Protein AF-A0A2W5XWV8-F1 (afdb_monomer_lite)

Structure (mmCIF, N/CA/C/O backbone):
data_AF-A0A2W5XWV8-F1
#
_entry.id   AF-A0A2W5XWV8-F1
#
loop_
_atom_site.group_PDB
_atom_site.id
_atom_site.type_symbol
_atom_site.label_atom_id
_atom_site.label_alt_id
_atom_site.label_comp_id
_atom_site.label_asym_id
_atom_site.label_entity_id
_atom_site.label_seq_id
_atom_site.pdbx_PDB_ins_code
_atom_site.Cartn_x
_atom_site.Cartn_y
_atom_site.Cartn_z
_atom_site.occupancy
_atom_site.B_iso_or_equiv
_atom_site.auth_seq_id
_atom_site.auth_comp_id
_atom_site.auth_asym_id
_atom_site.auth_atom_id
_atom_site.pdbx_PDB_model_num
ATOM 1 N N . MET A 1 1 ? 22.007 22.836 -38.371 1.00 37.09 1 MET A N 1
ATOM 2 C CA . MET A 1 1 ? 21.799 21.543 -39.063 1.00 37.09 1 MET A CA 1
ATOM 3 C C . MET A 1 1 ? 20.905 20.670 -38.199 1.00 37.09 1 MET A C 1
ATOM 5 O O . MET A 1 1 ? 21.260 20.432 -37.053 1.00 37.09 1 MET A O 1
ATOM 9 N N . LYS A 1 2 ? 19.739 20.251 -38.702 1.00 40.97 2 LYS A N 1
ATOM 10 C CA . LYS A 1 2 ? 18.863 19.289 -38.017 1.00 40.97 2 LYS A CA 1
ATOM 11 C C . LYS A 1 2 ? 19.165 17.903 -38.592 1.00 40.97 2 LYS A C 1
ATOM 13 O O . LYS A 1 2 ? 18.952 17.691 -39.779 1.00 40.97 2 LYS A O 1
ATOM 18 N N . PHE A 1 3 ? 19.708 16.999 -37.779 1.00 47.91 3 PHE A N 1
ATOM 19 C CA . PHE A 1 3 ? 19.867 15.592 -38.148 1.00 47.91 3 PHE A CA 1
ATOM 20 C C . PHE A 1 3 ? 18.547 14.868 -37.862 1.00 47.91 3 PHE A C 1
ATOM 22 O O . PHE A 1 3 ? 18.096 14.851 -36.721 1.00 47.91 3 PHE A O 1
ATOM 29 N N . ALA A 1 4 ? 17.926 14.292 -38.889 1.00 50.91 4 ALA A N 1
ATOM 30 C CA . ALA A 1 4 ? 16.795 13.379 -38.748 1.00 50.91 4 ALA A CA 1
ATOM 31 C C . ALA A 1 4 ? 17.207 12.007 -39.295 1.00 50.91 4 ALA A C 1
ATOM 33 O O . ALA A 1 4 ? 17.812 11.918 -40.366 1.00 50.91 4 ALA A O 1
ATOM 34 N N . LEU A 1 5 ? 16.907 10.938 -38.554 1.00 52.38 5 LEU A N 1
ATOM 35 C CA . LEU A 1 5 ? 17.066 9.572 -39.054 1.00 52.38 5 LEU A CA 1
ATOM 36 C C . LEU A 1 5 ? 15.994 9.326 -40.124 1.00 52.38 5 LEU A C 1
ATOM 38 O O . LEU A 1 5 ? 14.818 9.614 -39.904 1.00 52.38 5 LEU A O 1
ATOM 42 N N . ARG A 1 6 ? 16.398 8.808 -41.290 1.00 44.06 6 ARG A N 1
ATOM 43 C CA . ARG A 1 6 ? 15.507 8.569 -42.436 1.00 44.06 6 ARG A CA 1
ATOM 44 C C . ARG A 1 6 ? 14.336 7.666 -42.011 1.00 44.06 6 ARG A C 1
ATOM 46 O O . ARG A 1 6 ? 14.559 6.510 -41.671 1.00 44.06 6 ARG A O 1
ATOM 53 N N . GLY A 1 7 ? 13.111 8.203 -42.029 1.00 53.50 7 GLY A N 1
ATOM 54 C CA . GLY A 1 7 ? 11.878 7.489 -41.654 1.00 53.50 7 GLY A CA 1
ATOM 55 C C . GLY A 1 7 ? 11.297 7.825 -40.273 1.00 53.50 7 GLY A C 1
ATOM 56 O O . GLY A 1 7 ? 10.261 7.274 -39.917 1.00 53.50 7 GLY A O 1
ATOM 57 N N . TYR A 1 8 ? 11.915 8.727 -39.505 1.00 50.62 8 TYR A N 1
ATOM 58 C CA . TYR A 1 8 ? 11.344 9.272 -38.270 1.00 50.62 8 TYR A CA 1
ATOM 59 C C . TYR A 1 8 ? 11.169 10.780 -38.407 1.00 50.62 8 TYR A C 1
ATOM 61 O O . TYR A 1 8 ? 12.160 11.478 -38.615 1.00 50.62 8 TYR A O 1
ATOM 69 N N . ASP A 1 9 ? 9.932 11.269 -38.250 1.00 55.22 9 ASP A N 1
ATOM 70 C CA . ASP A 1 9 ? 9.621 12.689 -38.452 1.00 55.22 9 ASP A CA 1
ATOM 71 C C . ASP A 1 9 ? 10.490 13.569 -37.543 1.00 55.22 9 ASP A C 1
ATOM 73 O O . ASP A 1 9 ? 11.128 14.486 -38.039 1.00 55.22 9 ASP A O 1
ATOM 77 N N . HIS A 1 10 ? 10.690 13.183 -36.272 1.00 54.84 10 HIS A N 1
ATOM 78 C CA . HIS A 1 10 ? 11.768 13.690 -35.409 1.00 54.84 10 HIS A CA 1
ATOM 79 C C . HIS A 1 10 ? 12.132 12.666 -34.313 1.00 54.84 10 HIS A C 1
ATOM 81 O O . HIS A 1 10 ? 11.377 12.520 -33.348 1.00 54.84 10 HIS A O 1
ATOM 87 N N . PRO A 1 11 ? 13.276 11.959 -34.365 1.00 55.84 11 PRO A N 1
ATOM 88 C CA . PRO A 1 11 ? 13.770 11.305 -33.165 1.00 55.84 11 PRO A CA 1
ATOM 89 C C . PRO A 1 11 ? 14.352 12.392 -32.252 1.00 55.84 11 PRO A C 1
ATOM 91 O O . PRO A 1 11 ? 15.313 13.062 -32.617 1.00 55.84 11 PRO A O 1
ATOM 94 N N . ASP A 1 12 ? 13.756 12.590 -31.074 1.00 68.88 12 ASP A N 1
ATOM 95 C CA . ASP A 1 12 ? 14.333 13.432 -30.022 1.00 68.88 12 ASP A CA 1
ATOM 96 C C . ASP A 1 12 ? 15.805 13.033 -29.826 1.00 68.88 12 ASP A C 1
ATOM 98 O O . ASP A 1 12 ? 16.103 11.881 -29.491 1.00 68.88 12 ASP A O 1
ATOM 102 N N . SER A 1 13 ? 16.732 13.965 -30.062 1.00 71.12 13 SER A N 1
ATOM 103 C CA . SER A 1 13 ? 18.172 13.730 -29.922 1.00 71.12 13 SER A CA 1
ATOM 104 C C . SER A 1 13 ? 18.517 13.167 -28.542 1.00 71.12 13 SER A C 1
ATOM 106 O O . SER A 1 13 ? 19.423 12.341 -28.425 1.00 71.12 13 SER A O 1
ATOM 108 N N . ASN A 1 14 ? 17.754 13.527 -27.503 1.00 75.19 14 ASN A N 1
ATOM 109 C CA . ASN A 1 14 ? 17.908 12.949 -26.172 1.00 75.19 14 ASN A CA 1
ATOM 110 C C . ASN A 1 14 ? 17.526 11.472 -26.139 1.00 75.19 14 ASN A C 1
ATOM 112 O O . ASN A 1 14 ? 18.178 10.685 -25.457 1.00 75.19 14 ASN A O 1
ATOM 116 N N . ARG A 1 15 ? 16.490 11.071 -26.875 1.00 74.56 15 ARG A N 1
ATOM 117 C CA . ARG A 1 15 ? 16.051 9.676 -26.968 1.00 74.56 15 ARG A CA 1
A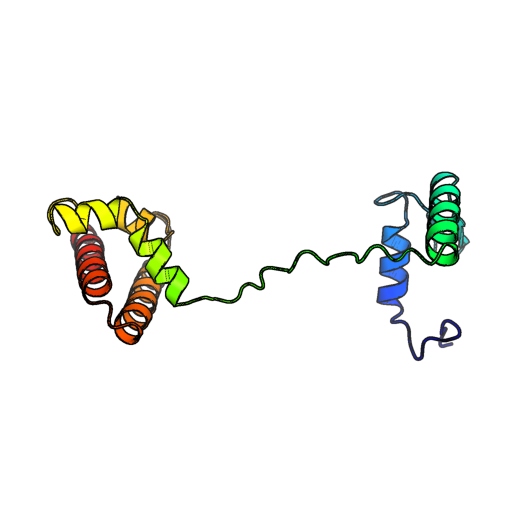TOM 118 C C . ARG A 1 15 ? 17.075 8.821 -27.708 1.00 74.56 15 ARG A C 1
ATOM 120 O O . ARG A 1 15 ? 17.382 7.729 -27.236 1.00 74.56 15 ARG A O 1
ATOM 127 N N . VAL A 1 16 ? 17.648 9.331 -28.800 1.00 77.19 16 VAL A N 1
ATOM 128 C CA . VAL A 1 16 ? 18.745 8.657 -29.522 1.00 77.19 16 VAL A CA 1
ATOM 129 C C . VAL A 1 16 ? 19.976 8.538 -28.629 1.00 77.19 16 VAL A C 1
ATOM 131 O O . VAL A 1 16 ? 20.522 7.448 -28.476 1.00 77.19 16 VAL A O 1
ATOM 134 N N . ASN A 1 17 ? 20.368 9.628 -27.967 1.00 81.25 17 ASN A N 1
ATOM 135 C CA . ASN A 1 17 ? 21.512 9.630 -27.061 1.00 81.25 17 ASN A CA 1
ATOM 136 C C . ASN A 1 17 ? 21.321 8.644 -25.896 1.00 81.25 17 ASN A C 1
ATOM 138 O O . ASN A 1 17 ? 22.200 7.836 -25.609 1.00 81.25 17 ASN A O 1
ATOM 142 N N . ARG A 1 18 ? 20.139 8.632 -25.264 1.00 83.25 18 ARG A N 1
ATOM 143 C CA . ARG A 1 18 ? 19.804 7.672 -24.200 1.00 83.25 18 ARG A CA 1
ATOM 144 C C . ARG A 1 18 ? 19.874 6.231 -24.693 1.00 83.25 18 ARG A C 1
ATOM 146 O O . ARG A 1 18 ? 20.406 5.390 -23.978 1.00 83.25 18 ARG A O 1
ATOM 153 N N . ALA A 1 19 ? 19.370 5.945 -25.893 1.00 82.50 19 ALA A N 1
ATOM 154 C CA . ALA A 1 19 ? 19.450 4.607 -26.469 1.00 82.50 19 ALA A CA 1
ATOM 155 C C . ALA A 1 19 ? 20.910 4.175 -26.683 1.00 82.50 19 ALA A C 1
ATOM 157 O O . ALA A 1 19 ? 21.286 3.087 -26.260 1.00 82.50 19 ALA A O 1
ATOM 158 N N . LEU A 1 20 ? 21.752 5.045 -27.247 1.00 83.56 20 LEU A N 1
ATOM 159 C CA . LEU A 1 20 ? 23.175 4.764 -27.461 1.00 83.56 20 LEU A CA 1
ATOM 160 C C . LEU A 1 20 ? 23.933 4.557 -26.143 1.00 83.56 20 LEU A C 1
ATOM 162 O O . LEU A 1 20 ? 24.738 3.635 -26.039 1.00 83.56 20 LEU A O 1
ATOM 166 N N . LEU A 1 21 ? 23.620 5.338 -25.104 1.00 85.50 21 LEU A N 1
ATOM 167 C CA . LEU A 1 21 ? 24.187 5.131 -23.770 1.00 85.50 21 LEU A CA 1
ATOM 168 C C . LEU A 1 21 ? 23.827 3.755 -23.198 1.00 85.50 21 LEU A C 1
ATOM 170 O O . LEU A 1 21 ? 24.695 3.100 -22.631 1.00 85.50 21 LEU A O 1
ATOM 174 N N . GLN A 1 22 ? 22.587 3.290 -23.380 1.00 87.81 22 GLN A N 1
ATOM 175 C CA . GLN A 1 22 ? 22.144 1.964 -22.921 1.00 87.81 22 GLN A CA 1
ATOM 176 C C . GLN A 1 22 ? 22.842 0.807 -23.651 1.00 87.81 22 GLN A C 1
ATOM 178 O O . GLN A 1 22 ? 22.960 -0.288 -23.100 1.00 87.81 22 GLN A O 1
ATOM 183 N N . LEU A 1 23 ? 23.324 1.038 -24.875 1.00 88.06 23 LEU A N 1
ATOM 184 C CA . LEU A 1 23 ? 24.137 0.069 -25.615 1.00 88.06 23 LEU A CA 1
ATOM 185 C C . LEU A 1 23 ? 25.600 0.052 -25.151 1.00 88.06 23 LEU A C 1
ATOM 187 O O . LEU A 1 23 ? 26.299 -0.927 -25.403 1.00 88.06 23 LEU A O 1
ATOM 191 N N . GLY A 1 24 ? 26.050 1.106 -24.467 1.00 87.56 24 GLY A N 1
ATOM 192 C CA . GLY A 1 24 ? 27.433 1.291 -24.045 1.00 87.56 24 GLY A CA 1
ATOM 193 C C . GLY A 1 24 ? 27.929 0.283 -22.993 1.00 87.56 24 GLY A C 1
ATOM 194 O O . GLY A 1 24 ? 27.129 -0.433 -22.378 1.00 87.56 24 GLY A O 1
ATOM 195 N N . PRO A 1 25 ? 29.248 0.272 -22.708 1.00 85.56 25 PRO A N 1
ATOM 196 C CA . PRO A 1 25 ? 29.892 -0.690 -21.804 1.00 85.56 25 PRO A CA 1
ATOM 197 C C . PRO A 1 25 ? 29.341 -0.705 -20.380 1.00 85.56 25 PRO A C 1
ATOM 199 O O . PRO A 1 25 ? 29.319 -1.749 -19.741 1.00 85.56 25 PRO A O 1
ATOM 202 N N . LYS A 1 26 ? 28.863 0.447 -19.892 1.00 86.12 26 LYS A N 1
ATOM 203 C CA . LYS A 1 26 ? 28.282 0.581 -18.548 1.00 86.12 26 LYS A CA 1
ATOM 204 C C . LYS A 1 26 ? 27.019 -0.268 -18.352 1.00 86.12 26 LYS A C 1
ATOM 206 O O . LYS A 1 26 ? 26.701 -0.619 -17.221 1.00 86.12 26 LYS A O 1
ATOM 211 N N . TYR A 1 27 ? 26.282 -0.535 -19.427 1.00 88.38 27 TYR A N 1
ATOM 212 C CA . TYR A 1 27 ? 25.005 -1.236 -19.374 1.00 88.38 27 TYR A CA 1
ATOM 213 C C . TYR A 1 27 ? 25.116 -2.565 -20.115 1.00 88.38 27 TYR A C 1
ATOM 215 O O . TYR A 1 27 ? 25.515 -3.566 -19.533 1.00 88.38 27 TYR A O 1
ATOM 223 N N . ARG A 1 28 ? 24.768 -2.590 -21.403 1.00 88.50 28 ARG A N 1
ATOM 224 C CA . ARG A 1 28 ? 24.668 -3.834 -22.175 1.00 88.50 28 ARG A CA 1
ATOM 225 C C . ARG A 1 28 ? 25.974 -4.243 -22.848 1.00 88.50 28 ARG A C 1
ATOM 227 O O . ARG A 1 28 ? 26.112 -5.401 -23.223 1.00 88.50 28 ARG A O 1
ATOM 234 N N . ASN A 1 29 ? 26.913 -3.309 -23.005 1.00 92.19 29 ASN A N 1
ATOM 235 C CA . ASN A 1 29 ? 28.191 -3.528 -23.685 1.00 92.19 29 ASN A CA 1
ATOM 236 C C . ASN A 1 29 ? 28.041 -4.097 -25.112 1.00 92.19 29 ASN A C 1
ATOM 238 O O . ASN A 1 29 ? 28.824 -4.936 -25.555 1.00 92.19 29 ASN A O 1
ATOM 242 N N . TRP A 1 30 ? 27.006 -3.658 -25.831 1.00 94.00 30 TRP A N 1
ATOM 243 C CA . TRP A 1 30 ? 26.728 -4.057 -27.216 1.00 94.00 30 TRP A CA 1
ATOM 244 C C . TRP A 1 30 ? 27.386 -3.118 -28.228 1.00 94.00 30 TRP A C 1
ATOM 246 O O . TRP A 1 30 ? 27.642 -3.514 -29.360 1.00 94.00 30 TRP A O 1
ATOM 256 N N . ALA A 1 31 ? 27.678 -1.882 -27.829 1.00 92.19 31 ALA A N 1
ATOM 257 C CA . ALA A 1 31 ? 28.364 -0.907 -28.659 1.00 92.19 31 ALA A CA 1
ATOM 258 C C . ALA A 1 31 ? 29.400 -0.120 -27.852 1.00 92.19 31 ALA A C 1
ATOM 260 O O . ALA A 1 31 ? 29.264 0.071 -26.643 1.00 92.19 31 ALA A O 1
ATOM 261 N N . VAL A 1 32 ? 30.422 0.372 -28.542 1.00 91.25 32 VAL A N 1
ATOM 262 C CA . VAL A 1 32 ? 31.458 1.269 -28.021 1.00 91.25 32 VAL A CA 1
ATOM 263 C C . VAL A 1 32 ? 31.579 2.481 -28.932 1.00 91.25 32 VAL A C 1
ATOM 265 O O . VAL A 1 32 ? 31.309 2.391 -30.127 1.00 91.25 32 VAL A O 1
ATOM 268 N N . GLY A 1 33 ? 31.979 3.621 -28.378 1.00 87.75 33 GLY A N 1
ATOM 269 C CA . GLY A 1 33 ? 32.189 4.839 -29.154 1.00 87.75 33 GLY A CA 1
ATOM 270 C C . GLY A 1 33 ? 31.627 6.084 -28.487 1.00 87.75 33 GLY A C 1
ATOM 271 O O . GLY A 1 33 ? 31.301 6.089 -27.299 1.00 87.75 33 GLY A O 1
ATOM 272 N N . SER A 1 34 ? 31.546 7.155 -29.268 1.00 82.38 34 SER A N 1
ATOM 273 C CA . SER A 1 34 ? 31.101 8.470 -28.815 1.00 82.38 34 SER A CA 1
ATOM 274 C C . SER A 1 34 ? 30.421 9.229 -29.950 1.00 82.38 34 SER A C 1
ATOM 276 O O . SER A 1 34 ? 30.555 8.881 -31.123 1.00 82.38 34 SER A O 1
ATOM 278 N N . THR A 1 35 ? 29.734 10.324 -29.630 1.00 76.31 35 THR A N 1
ATOM 279 C CA . THR A 1 35 ? 29.125 11.190 -30.649 1.00 76.31 35 THR A CA 1
ATOM 280 C C . THR A 1 35 ? 30.150 11.848 -31.576 1.00 76.31 35 THR A C 1
ATOM 282 O O . THR A 1 35 ? 29.792 12.211 -32.690 1.00 76.31 35 THR A O 1
ATOM 285 N N . GLY A 1 36 ? 31.406 12.001 -31.138 1.00 77.00 36 GLY A N 1
ATOM 286 C CA . GLY A 1 36 ? 32.482 12.581 -31.948 1.00 77.00 36 GLY A CA 1
ATOM 287 C C . GLY A 1 36 ? 33.171 11.581 -32.879 1.00 77.00 36 GLY A C 1
ATOM 288 O O . GLY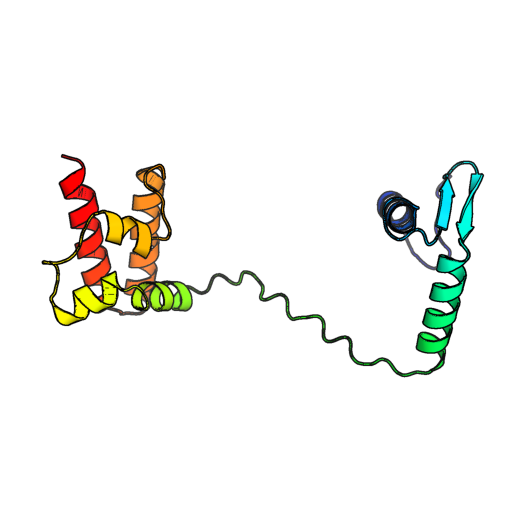 A 1 36 ? 33.660 11.972 -33.931 1.00 77.00 36 GLY A O 1
ATOM 289 N N . THR A 1 37 ? 33.196 10.297 -32.514 1.00 82.31 37 THR A N 1
ATOM 290 C CA . THR A 1 37 ? 33.938 9.248 -33.242 1.00 82.31 37 THR A CA 1
ATOM 291 C C . THR A 1 37 ? 33.035 8.237 -33.945 1.00 82.31 37 THR A C 1
ATOM 293 O O . THR A 1 37 ? 33.528 7.372 -34.662 1.00 82.31 37 THR A O 1
ATOM 296 N N . GLY A 1 38 ? 31.722 8.314 -33.723 1.00 82.12 38 GLY A N 1
ATOM 297 C CA . GLY A 1 38 ? 30.782 7.268 -34.110 1.00 82.12 38 GLY A CA 1
ATOM 298 C C . GLY A 1 38 ? 30.761 6.110 -33.109 1.00 82.12 38 GLY A C 1
ATOM 299 O O . GLY A 1 38 ? 31.552 6.058 -32.161 1.00 82.12 38 GLY A O 1
ATOM 300 N N . PHE A 1 39 ? 29.813 5.197 -33.321 1.00 86.56 39 PHE A N 1
ATOM 301 C CA . PHE A 1 39 ? 29.614 3.998 -32.511 1.00 86.56 39 PHE A CA 1
ATOM 302 C C . PHE A 1 39 ? 29.845 2.753 -33.365 1.00 86.56 39 PHE A C 1
ATOM 304 O O . PHE A 1 39 ? 29.361 2.682 -34.494 1.00 86.56 39 PHE A O 1
ATOM 311 N N . SER A 1 40 ? 30.523 1.767 -32.789 1.00 92.50 40 SER A N 1
ATOM 312 C CA . SER A 1 40 ? 30.771 0.454 -33.386 1.00 92.50 40 SER A CA 1
ATOM 313 C C . SER A 1 40 ? 30.233 -0.635 -32.469 1.00 92.50 40 SER A C 1
ATOM 315 O O . SER A 1 40 ? 30.228 -0.476 -31.246 1.00 92.50 40 SER A O 1
ATOM 317 N N . LEU A 1 41 ? 29.773 -1.744 -33.044 1.00 93.38 41 LEU A N 1
ATOM 318 C CA . LEU A 1 41 ? 29.334 -2.891 -32.254 1.00 93.38 41 LEU A CA 1
ATOM 319 C C . LEU A 1 41 ? 30.534 -3.612 -31.639 1.00 93.38 41 LEU A C 1
ATOM 321 O O . LEU A 1 41 ? 31.621 -3.657 -32.210 1.00 93.38 41 LEU A O 1
ATOM 325 N N . THR A 1 42 ? 30.325 -4.169 -30.453 1.00 94.06 42 THR A N 1
ATOM 326 C CA . THR A 1 42 ? 31.250 -5.140 -29.860 1.00 94.06 42 THR A CA 1
ATOM 327 C C . THR A 1 42 ? 30.960 -6.535 -30.428 1.00 94.06 42 THR A C 1
ATOM 329 O O . THR A 1 42 ? 29.868 -6.751 -30.961 1.00 94.06 42 THR A O 1
ATOM 332 N N . PRO A 1 43 ? 31.849 -7.530 -30.241 1.00 94.75 43 PRO A N 1
ATOM 333 C CA . PRO A 1 43 ? 31.551 -8.915 -30.622 1.00 94.75 43 PRO A CA 1
ATOM 334 C C . PRO A 1 43 ? 30.246 -9.448 -30.005 1.00 94.75 43 PRO A C 1
ATOM 336 O O . PRO A 1 43 ? 29.498 -10.187 -30.643 1.00 94.75 43 PRO A O 1
ATOM 339 N N . LEU A 1 44 ? 29.928 -9.020 -28.775 1.00 91.56 44 LEU A N 1
ATOM 340 C CA . LEU A 1 44 ? 28.654 -9.329 -28.125 1.00 91.56 44 LEU A CA 1
ATOM 341 C C . LEU A 1 44 ? 27.476 -8.655 -28.843 1.00 91.56 44 LEU A C 1
ATOM 343 O O . LEU A 1 44 ? 26.461 -9.298 -29.098 1.00 91.56 44 LEU A O 1
ATOM 347 N N . GLY A 1 45 ? 27.606 -7.373 -29.189 1.00 93.06 45 GLY A N 1
ATOM 348 C CA . GLY A 1 45 ? 26.580 -6.647 -29.937 1.00 93.06 45 GLY A CA 1
ATOM 349 C C . GLY A 1 45 ? 26.305 -7.242 -31.315 1.00 93.06 45 GLY A C 1
ATOM 350 O O . GLY A 1 45 ? 25.149 -7.322 -31.723 1.00 93.06 45 GLY A O 1
ATOM 351 N N . GLU A 1 46 ? 27.338 -7.717 -32.011 1.00 94.75 46 GLU A N 1
ATOM 352 C CA . GLU A 1 46 ? 27.196 -8.414 -33.293 1.00 94.75 46 GLU A CA 1
ATOM 353 C C . GLU A 1 46 ? 26.432 -9.737 -33.157 1.00 94.75 46 GLU A C 1
ATOM 355 O O . GLU A 1 46 ? 25.563 -10.036 -33.981 1.00 94.75 46 GLU A O 1
ATOM 360 N N . ALA A 1 47 ? 26.711 -10.517 -32.108 1.00 92.62 47 ALA A N 1
ATOM 361 C CA . ALA A 1 47 ? 25.990 -11.758 -31.830 1.00 92.62 47 ALA A CA 1
ATOM 362 C C . ALA A 1 47 ? 24.497 -11.498 -31.558 1.00 92.62 47 ALA A C 1
ATOM 364 O O . ALA A 1 47 ? 23.638 -12.141 -32.164 1.00 92.62 47 ALA A O 1
ATOM 365 N N . ILE A 1 48 ? 24.190 -10.499 -30.724 1.00 90.94 48 ILE A N 1
ATOM 366 C CA . ILE A 1 48 ? 22.811 -10.087 -30.422 1.00 90.94 48 ILE A CA 1
ATOM 367 C C . ILE A 1 48 ? 22.101 -9.551 -31.669 1.00 90.94 48 ILE A C 1
ATOM 369 O O . ILE A 1 48 ? 20.933 -9.865 -31.894 1.00 90.94 48 ILE A O 1
ATOM 373 N N . LEU A 1 49 ? 22.788 -8.769 -32.508 1.00 91.00 49 LEU A N 1
ATOM 374 C CA . LEU A 1 49 ? 22.224 -8.277 -33.765 1.00 91.00 49 LEU A CA 1
ATOM 375 C C . LEU A 1 49 ? 21.847 -9.436 -34.697 1.00 91.00 49 LEU A C 1
ATOM 377 O O . LEU A 1 49 ? 20.774 -9.413 -35.301 1.00 91.00 49 LEU A O 1
ATOM 381 N N . ARG A 1 50 ? 22.700 -10.462 -34.792 1.00 90.50 50 ARG A N 1
ATOM 382 C CA . ARG A 1 50 ? 22.440 -11.657 -35.605 1.00 90.50 50 ARG A CA 1
ATOM 383 C C . ARG A 1 50 ? 21.229 -12.438 -35.093 1.00 90.50 50 ARG A C 1
ATOM 385 O O . ARG A 1 50 ? 20.361 -12.789 -35.888 1.00 90.50 50 ARG A O 1
ATOM 392 N N . GLU A 1 51 ? 21.143 -12.658 -33.785 1.00 86.75 51 GLU A N 1
ATOM 393 C CA . GLU A 1 51 ? 20.005 -13.321 -33.135 1.00 86.75 51 GLU A CA 1
ATOM 394 C C . GLU A 1 51 ? 18.698 -12.538 -33.342 1.00 86.75 51 GLU A C 1
ATOM 396 O O . GLU A 1 51 ? 17.672 -13.100 -33.730 1.00 86.75 51 GLU A O 1
ATOM 401 N N . ALA A 1 52 ? 18.733 -11.216 -33.146 1.00 85.44 52 ALA A N 1
ATOM 402 C CA . ALA A 1 52 ? 17.588 -10.346 -33.387 1.00 85.44 52 ALA A CA 1
ATOM 403 C C . ALA A 1 52 ? 17.149 -10.382 -34.859 1.00 85.44 52 ALA A C 1
ATOM 405 O O . ALA A 1 52 ? 15.955 -10.478 -35.140 1.00 85.44 52 ALA A O 1
ATOM 406 N N . GLY A 1 53 ? 18.102 -10.367 -35.797 1.00 85.56 53 GLY A N 1
ATOM 407 C CA . GLY A 1 53 ? 17.831 -10.500 -37.228 1.00 85.56 53 GLY A CA 1
ATOM 408 C C . GLY A 1 53 ? 17.138 -11.817 -37.575 1.00 85.56 53 GLY A C 1
ATOM 409 O O . GLY A 1 53 ? 16.158 -11.814 -38.316 1.00 85.56 53 GLY A O 1
ATOM 410 N N . GLN A 1 54 ? 17.578 -12.930 -36.982 1.00 85.06 54 GLN A N 1
ATOM 411 C CA . GLN A 1 54 ? 16.940 -14.238 -37.162 1.00 85.06 54 GLN A CA 1
ATOM 412 C C . GLN A 1 54 ? 15.513 -14.272 -36.601 1.00 85.06 54 GLN A C 1
ATOM 414 O O . GLN A 1 54 ? 14.614 -14.786 -37.262 1.00 85.06 54 GLN A O 1
ATOM 419 N N . ARG A 1 55 ? 15.272 -13.676 -35.425 1.00 77.94 55 ARG A N 1
ATOM 420 C CA . ARG A 1 55 ? 13.925 -13.577 -34.831 1.00 77.94 55 ARG A CA 1
ATOM 421 C C . ARG A 1 55 ? 12.966 -12.743 -35.675 1.00 77.94 55 ARG A C 1
ATOM 423 O O . ARG A 1 55 ? 11.804 -13.106 -35.823 1.00 77.94 55 ARG A O 1
ATOM 430 N N . VAL A 1 56 ? 13.448 -11.635 -36.236 1.00 79.50 56 VAL A N 1
ATOM 431 C CA . VAL A 1 56 ? 12.641 -10.774 -37.112 1.00 79.50 56 VAL A CA 1
ATOM 432 C C . VAL A 1 56 ? 12.344 -11.473 -38.441 1.00 79.50 56 VAL A C 1
ATOM 434 O O . VAL A 1 56 ? 11.209 -11.419 -38.908 1.00 79.50 56 VAL A O 1
ATOM 437 N N . ALA A 1 57 ? 13.329 -12.158 -39.028 1.00 79.88 57 ALA A N 1
ATOM 438 C CA . ALA A 1 57 ? 13.163 -12.886 -40.286 1.00 79.88 57 ALA A CA 1
ATOM 439 C C . ALA A 1 57 ? 12.293 -14.148 -40.144 1.00 79.88 57 ALA A C 1
ATOM 441 O O . ALA A 1 57 ? 11.578 -14.508 -41.074 1.00 79.88 57 ALA A O 1
ATOM 442 N N . GLY A 1 58 ? 12.330 -14.806 -38.982 1.00 70.81 58 GLY A N 1
ATOM 443 C CA . GLY A 1 58 ? 11.619 -16.057 -38.720 1.00 70.81 58 GLY A CA 1
ATOM 444 C C . GLY A 1 58 ? 10.110 -15.926 -38.508 1.00 70.81 58 GLY A C 1
ATOM 445 O O . GLY A 1 58 ? 9.459 -16.939 -38.280 1.00 70.81 58 GLY A O 1
ATOM 446 N N . GLY A 1 59 ? 9.535 -14.716 -38.531 1.00 60.28 59 GLY A N 1
ATOM 447 C CA . GLY A 1 59 ? 8.086 -14.480 -38.408 1.00 60.28 59 GLY A CA 1
ATOM 448 C C . GLY A 1 59 ? 7.456 -14.861 -37.058 1.00 60.28 59 GLY A C 1
ATOM 449 O O . GLY A 1 59 ? 6.341 -14.433 -36.762 1.00 60.28 59 GLY A O 1
ATOM 450 N N . ALA A 1 60 ? 8.167 -15.605 -36.210 1.00 58.41 60 ALA A N 1
ATOM 451 C CA . ALA A 1 60 ? 7.756 -15.992 -34.873 1.00 58.41 60 ALA A CA 1
ATOM 452 C C . ALA A 1 60 ? 7.873 -14.793 -33.926 1.00 58.41 60 ALA A C 1
ATOM 454 O O . ALA A 1 60 ? 8.811 -14.651 -33.141 1.00 58.41 60 ALA A O 1
ATOM 455 N N . ARG A 1 61 ? 6.882 -13.904 -33.997 1.00 58.41 61 ARG A N 1
ATOM 456 C CA . ARG A 1 61 ? 6.512 -13.103 -32.838 1.00 58.41 61 ARG A CA 1
ATOM 457 C C . ARG A 1 61 ? 5.872 -14.065 -31.852 1.00 58.41 61 ARG A C 1
ATOM 459 O O . ARG A 1 61 ? 4.662 -14.266 -31.897 1.00 58.41 61 ARG A O 1
ATOM 466 N N . GLU A 1 62 ? 6.667 -14.650 -30.962 1.00 59.84 62 GLU A N 1
ATOM 467 C CA . GLU A 1 62 ? 6.076 -15.037 -29.688 1.00 59.84 62 GLU A CA 1
ATOM 468 C C . GLU A 1 62 ? 5.414 -13.772 -29.138 1.00 59.84 62 GLU A C 1
ATOM 470 O O . GLU A 1 62 ? 6.067 -12.716 -29.118 1.00 59.84 62 GLU A O 1
ATOM 475 N N . PRO A 1 63 ? 4.113 -13.802 -28.809 1.00 55.34 63 PRO A N 1
ATOM 476 C CA . PRO A 1 63 ? 3.486 -12.657 -28.193 1.00 55.34 63 PRO A CA 1
ATOM 477 C C . PRO A 1 63 ? 4.260 -12.408 -26.906 1.00 55.34 63 PRO A C 1
ATOM 479 O O . PRO A 1 63 ? 4.147 -13.157 -25.940 1.00 55.34 63 PRO A O 1
ATOM 482 N N . PHE A 1 64 ? 5.093 -11.366 -26.911 1.00 55.69 64 PHE A N 1
ATOM 483 C CA . PHE A 1 64 ? 5.612 -10.802 -25.686 1.00 55.69 64 PHE A CA 1
ATOM 484 C C . PHE A 1 64 ? 4.376 -10.295 -24.959 1.00 55.69 64 PHE A C 1
ATOM 486 O O . PHE A 1 64 ? 3.895 -9.191 -25.227 1.00 55.69 64 PHE A O 1
ATOM 493 N N . ALA A 1 65 ? 3.809 -11.152 -24.111 1.00 58.88 65 ALA A N 1
ATOM 494 C CA . ALA A 1 65 ? 2.858 -10.750 -23.108 1.00 58.88 65 ALA A CA 1
ATOM 495 C C . ALA A 1 65 ? 3.628 -9.742 -22.272 1.00 58.88 65 ALA A C 1
ATOM 497 O O . ALA A 1 65 ? 4.462 -10.099 -21.440 1.00 58.88 65 ALA A O 1
ATOM 498 N N . LYS A 1 66 ? 3.434 -8.458 -22.590 1.00 51.72 66 LYS A N 1
ATOM 499 C CA . LYS A 1 66 ? 3.844 -7.380 -21.710 1.00 51.72 66 LYS A CA 1
ATOM 500 C C . LYS A 1 66 ? 3.266 -7.808 -20.365 1.00 51.72 66 LYS A C 1
ATOM 502 O O . LYS A 1 66 ? 2.046 -7.987 -20.334 1.00 51.72 66 LYS A O 1
ATOM 507 N N . PRO A 1 67 ? 4.084 -8.071 -19.324 1.00 49.78 67 PRO A N 1
ATOM 508 C CA . PRO A 1 67 ? 3.514 -8.308 -18.012 1.00 49.78 67 PRO A CA 1
ATOM 509 C C . PRO A 1 67 ? 2.585 -7.129 -17.818 1.00 49.78 67 PRO A C 1
ATOM 511 O O . PRO A 1 67 ? 3.023 -5.984 -18.015 1.00 49.78 67 PRO A O 1
ATOM 514 N N . GLU A 1 68 ? 1.293 -7.410 -17.637 1.00 47.38 68 GLU A N 1
ATOM 515 C CA . GLU A 1 68 ? 0.347 -6.356 -17.345 1.00 47.38 68 GLU A CA 1
ATOM 516 C C . GLU A 1 68 ? 1.007 -5.624 -16.196 1.00 47.38 68 GLU A C 1
ATOM 518 O O . GLU A 1 68 ? 1.287 -6.202 -15.143 1.00 47.38 68 GLU A O 1
ATOM 523 N N . SER A 1 69 ? 1.408 -4.376 -16.447 1.00 46.56 69 SER A N 1
ATOM 524 C CA . SER A 1 69 ? 1.649 -3.498 -15.332 1.00 46.56 69 SER A CA 1
ATOM 525 C C . SER A 1 69 ? 0.320 -3.581 -14.620 1.00 46.56 69 SER A C 1
ATOM 527 O O . SER A 1 69 ? -0.673 -3.119 -15.191 1.00 46.56 69 SER A O 1
ATOM 529 N N . ALA A 1 70 ? 0.284 -4.249 -13.467 1.00 49.00 70 ALA A N 1
ATOM 530 C CA . ALA A 1 70 ? -0.734 -3.998 -12.480 1.00 49.00 70 ALA A CA 1
ATOM 531 C C . ALA A 1 70 ? -0.600 -2.497 -12.281 1.00 49.00 70 ALA A C 1
ATOM 533 O O . ALA A 1 70 ? 0.307 -2.019 -11.595 1.00 49.00 70 ALA A O 1
ATOM 534 N N . GLY A 1 71 ? -1.356 -1.741 -13.082 1.00 43.06 71 GLY A N 1
ATOM 535 C CA . GLY A 1 71 ? -1.421 -0.311 -12.955 1.00 43.06 71 GLY A CA 1
ATOM 536 C C . GLY A 1 71 ? -1.710 -0.126 -11.488 1.00 43.06 71 GLY A C 1
ATOM 537 O O . GLY A 1 71 ? -2.504 -0.889 -10.929 1.00 43.06 71 GLY A O 1
ATOM 538 N N . TYR A 1 72 ? -1.014 0.807 -10.854 1.00 47.22 72 TYR A N 1
ATOM 539 C CA . TYR A 1 72 ? -1.437 1.294 -9.559 1.00 47.22 72 TYR A CA 1
ATOM 540 C C . TYR A 1 72 ? -2.830 1.905 -9.768 1.00 47.22 72 TYR A C 1
ATOM 542 O O . TYR A 1 72 ? -2.996 3.092 -10.027 1.00 47.22 72 TYR A O 1
ATOM 550 N N . THR A 1 73 ? -3.823 1.029 -9.823 1.00 57.09 73 THR A N 1
ATOM 551 C CA . THR A 1 73 ? -5.232 1.310 -9.948 1.00 57.09 73 THR A CA 1
ATOM 552 C C . THR A 1 73 ? -5.640 1.198 -8.513 1.00 57.09 73 THR A C 1
ATOM 554 O O . THR A 1 73 ? -5.788 0.102 -7.982 1.00 57.09 73 THR A O 1
ATOM 557 N N . TRP A 1 74 ? -5.614 2.344 -7.848 1.00 67.19 74 TRP A N 1
ATOM 558 C CA . TRP A 1 74 ? -6.118 2.455 -6.500 1.00 67.19 74 TRP A CA 1
ATOM 559 C C . TRP A 1 74 ? -7.522 1.842 -6.486 1.00 67.19 74 TRP A C 1
ATOM 561 O O . TRP A 1 74 ? -8.413 2.338 -7.176 1.00 67.19 74 TRP A O 1
ATOM 571 N N . ASP A 1 75 ? -7.663 0.713 -5.792 1.00 80.62 75 ASP A N 1
ATOM 572 C CA . ASP A 1 75 ? -8.907 -0.036 -5.661 1.00 80.62 75 ASP A CA 1
ATOM 573 C C . ASP A 1 75 ? -9.467 0.216 -4.256 1.00 80.62 75 ASP A C 1
ATOM 575 O O . ASP A 1 75 ? -8.954 -0.339 -3.277 1.00 80.62 75 ASP A O 1
ATOM 579 N N . PRO A 1 76 ? -10.511 1.054 -4.126 1.00 80.62 76 PRO A N 1
ATOM 580 C CA . PRO A 1 76 ? -11.139 1.318 -2.840 1.00 80.62 76 PRO A CA 1
ATOM 581 C C . PRO A 1 76 ? -11.672 0.042 -2.174 1.00 80.62 76 PRO A C 1
ATOM 583 O O . PRO A 1 76 ? -11.607 -0.086 -0.955 1.00 80.62 76 PRO A O 1
ATOM 586 N N . ALA A 1 77 ? -12.172 -0.928 -2.945 1.00 82.69 77 ALA A N 1
ATOM 587 C CA . ALA A 1 77 ? -12.668 -2.179 -2.374 1.00 82.69 77 ALA A CA 1
ATOM 588 C C . ALA A 1 77 ? -11.512 -3.035 -1.828 1.00 82.69 77 ALA A C 1
ATOM 590 O O . ALA A 1 77 ? -11.626 -3.612 -0.742 1.00 82.69 77 ALA A O 1
ATOM 591 N N . GLY A 1 78 ? -10.383 -3.051 -2.540 1.00 85.69 78 GLY A N 1
ATOM 592 C CA . GLY A 1 78 ? -9.135 -3.677 -2.109 1.00 85.69 78 GLY A CA 1
ATOM 593 C C . GLY A 1 78 ? -8.631 -3.142 -0.768 1.00 85.69 78 GLY A C 1
ATOM 594 O O . GLY A 1 78 ? -8.276 -3.931 0.101 1.00 85.69 78 GLY A O 1
ATOM 595 N N . GLU A 1 79 ? -8.712 -1.829 -0.539 1.00 88.44 79 GLU A N 1
ATOM 596 C CA . GLU A 1 79 ? -8.297 -1.195 0.725 1.00 88.44 79 GLU A CA 1
ATOM 597 C C . GLU A 1 79 ? -9.086 -1.718 1.942 1.00 88.44 79 GLU A C 1
ATOM 599 O O . GLU A 1 79 ? -8.513 -1.985 2.999 1.00 88.44 79 GLU A O 1
ATOM 604 N N . ILE A 1 80 ? -10.404 -1.914 1.803 1.00 92.31 80 ILE A N 1
ATOM 605 C CA . ILE A 1 80 ? -11.227 -2.504 2.874 1.00 92.31 80 ILE A CA 1
ATOM 606 C C . ILE A 1 80 ? -10.962 -4.003 3.003 1.00 92.31 80 ILE A C 1
ATOM 608 O O . ILE A 1 80 ? -10.897 -4.517 4.119 1.00 92.31 80 ILE A O 1
ATOM 612 N N . SER A 1 81 ? -10.772 -4.712 1.887 1.00 90.81 81 SER A N 1
ATOM 613 C CA . SER A 1 81 ? -10.411 -6.131 1.917 1.00 90.81 81 SER A CA 1
ATOM 614 C C . SER A 1 81 ? -9.102 -6.360 2.673 1.00 90.81 81 SER A C 1
ATOM 616 O O . SER A 1 81 ? -9.027 -7.253 3.514 1.00 90.81 81 SER A O 1
ATOM 618 N N . ASP A 1 82 ? -8.093 -5.530 2.432 1.00 89.88 82 ASP A N 1
ATOM 619 C CA . ASP A 1 82 ? -6.800 -5.624 3.102 1.00 89.88 82 ASP A CA 1
ATOM 620 C C . ASP A 1 82 ? -6.900 -5.254 4.582 1.00 89.88 82 ASP A C 1
ATOM 622 O O . ASP A 1 82 ? -6.327 -5.951 5.418 1.00 89.88 82 ASP A O 1
ATOM 626 N N . LEU A 1 83 ? -7.717 -4.252 4.933 1.00 91.88 83 LEU A N 1
ATOM 627 C CA . LEU A 1 83 ? -8.035 -3.938 6.327 1.00 91.88 83 LEU A CA 1
ATOM 628 C C . LEU A 1 83 ? -8.636 -5.154 7.055 1.00 91.88 83 LEU A C 1
ATOM 630 O O . LEU A 1 83 ? -8.251 -5.453 8.188 1.00 91.88 83 LEU A O 1
ATOM 634 N N . LYS A 1 84 ? -9.544 -5.882 6.395 1.00 91.94 84 LYS A N 1
ATOM 635 C CA . LYS A 1 84 ? -10.215 -7.068 6.950 1.00 91.94 84 LYS A CA 1
ATOM 636 C C .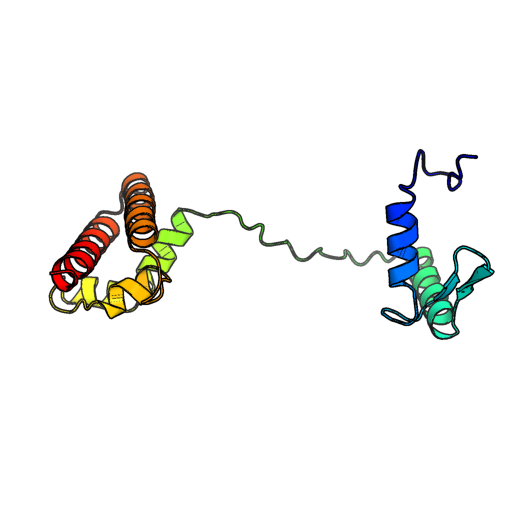 LYS A 1 84 ? -9.303 -8.283 7.119 1.00 91.94 84 LYS A C 1
ATOM 638 O O . LYS A 1 84 ? -9.582 -9.119 7.969 1.00 91.94 84 LYS A O 1
ATOM 643 N N . LYS A 1 85 ? -8.208 -8.371 6.360 1.00 93.06 85 LYS A N 1
ATOM 644 C CA . LYS A 1 85 ? -7.199 -9.442 6.488 1.00 93.06 85 LYS A CA 1
ATOM 645 C C . LYS A 1 85 ? -6.249 -9.243 7.670 1.00 93.06 85 LYS A C 1
ATOM 647 O O . LYS A 1 85 ? -5.364 -10.064 7.892 1.00 93.06 85 LYS A O 1
ATOM 652 N N . THR A 1 86 ? -6.352 -8.129 8.388 1.00 92.88 86 THR A N 1
ATOM 653 C CA . THR A 1 86 ? -5.465 -7.862 9.521 1.00 92.88 86 THR A CA 1
ATOM 654 C C . THR A 1 86 ? -5.881 -8.684 10.740 1.00 92.88 86 THR A C 1
ATOM 656 O O . THR A 1 86 ? -7.062 -8.769 11.067 1.00 92.88 86 THR A O 1
ATOM 659 N N . GLU A 1 87 ? -4.908 -9.201 11.495 1.00 90.44 87 GLU A N 1
ATOM 660 C CA . GLU A 1 87 ? -5.170 -9.923 12.756 1.00 90.44 87 GLU A CA 1
ATOM 661 C C . GLU A 1 87 ? -5.954 -9.075 13.776 1.00 90.44 87 GLU A C 1
ATOM 663 O O . GLU A 1 87 ? -6.649 -9.589 14.653 1.00 90.44 87 GLU A O 1
ATOM 668 N N . ALA A 1 88 ? -5.822 -7.747 13.696 1.00 91.75 88 ALA A N 1
ATOM 669 C CA . ALA A 1 88 ? -6.575 -6.815 14.524 1.00 91.75 88 ALA A CA 1
ATOM 670 C C . ALA A 1 88 ? -8.074 -6.830 14.187 1.00 91.75 88 ALA A C 1
ATOM 672 O O . ALA A 1 88 ? -8.898 -6.758 15.100 1.00 91.75 88 ALA A O 1
ATOM 673 N N . TYR A 1 89 ? -8.423 -6.944 12.901 1.00 92.62 89 TYR A N 1
ATOM 674 C CA . TYR A 1 89 ? -9.810 -7.046 12.457 1.00 92.62 89 TYR A CA 1
ATOM 675 C C . TYR A 1 89 ? -10.432 -8.379 12.875 1.00 92.62 89 TYR A C 1
ATOM 677 O O . TYR A 1 89 ? -11.532 -8.388 13.421 1.00 92.62 89 TYR A O 1
ATOM 685 N N . GLU A 1 90 ? -9.707 -9.488 12.714 1.00 90.69 90 GLU A N 1
ATOM 686 C CA . GLU A 1 90 ? -10.155 -10.811 13.172 1.00 90.69 90 GLU A CA 1
ATOM 687 C C . GLU A 1 90 ? -10.434 -10.809 14.682 1.00 90.69 90 GLU A C 1
ATOM 689 O O . GLU A 1 90 ? -11.535 -11.138 15.126 1.00 90.69 90 GLU A O 1
ATOM 694 N N . ARG A 1 91 ? -9.486 -10.306 15.487 1.00 89.69 91 ARG A N 1
ATOM 695 C CA . ARG A 1 91 ? -9.679 -10.168 16.941 1.00 89.69 91 ARG A CA 1
ATOM 696 C C . ARG A 1 91 ? -10.854 -9.264 17.303 1.00 89.69 91 ARG A C 1
ATOM 698 O O . ARG A 1 91 ? -11.521 -9.523 18.307 1.00 89.69 91 ARG A O 1
ATOM 705 N N . PHE A 1 92 ? -11.086 -8.203 16.533 1.00 91.69 92 PHE A N 1
ATOM 706 C CA . PHE A 1 92 ? -12.235 -7.325 16.726 1.00 91.69 92 PHE A CA 1
ATOM 707 C C . PHE A 1 92 ? -13.559 -8.028 16.405 1.00 91.69 92 PHE A C 1
ATOM 709 O O . PHE A 1 92 ? -14.509 -7.875 17.171 1.00 91.69 92 PHE A O 1
ATOM 716 N N . SER A 1 93 ? -13.617 -8.818 15.333 1.00 88.12 93 SER A N 1
ATOM 717 C CA . SER A 1 93 ? -14.809 -9.583 14.959 1.00 88.12 93 SER A CA 1
ATOM 718 C C . SER A 1 93 ? -15.182 -10.617 16.027 1.00 88.12 93 SER A C 1
ATOM 720 O O . SER A 1 93 ? -16.361 -10.787 16.330 1.00 88.12 93 SER A O 1
ATOM 722 N N . ASP A 1 94 ? -14.187 -11.261 16.642 1.00 84.38 94 ASP A N 1
ATOM 723 C CA . ASP A 1 94 ? -14.414 -12.335 17.618 1.00 84.38 94 ASP A CA 1
ATOM 724 C C . ASP A 1 94 ? -14.703 -11.827 19.039 1.00 84.38 94 ASP A C 1
ATOM 726 O O . ASP A 1 94 ? -15.525 -12.392 19.761 1.00 84.38 94 ASP A O 1
ATOM 730 N N . ALA A 1 95 ? -13.990 -10.787 19.484 1.00 78.19 95 ALA A N 1
ATOM 731 C CA . ALA A 1 95 ? -13.968 -10.356 20.887 1.00 78.19 95 ALA A CA 1
ATOM 732 C C . ALA A 1 95 ? -14.324 -8.872 21.092 1.00 78.19 95 ALA A C 1
ATOM 734 O O . ALA A 1 95 ? -14.255 -8.364 22.218 1.00 78.19 95 ALA A O 1
ATOM 735 N N . GLY A 1 96 ? -14.690 -8.158 20.026 1.00 76.25 96 GLY A N 1
ATOM 736 C CA . GLY A 1 96 ? -15.011 -6.736 20.063 1.00 76.25 96 GLY A CA 1
ATOM 737 C C . GLY A 1 96 ? -13.803 -5.840 20.358 1.00 76.25 96 GLY A C 1
ATOM 738 O O . GLY A 1 96 ? -12.644 -6.160 20.098 1.00 76.25 96 GLY A O 1
ATOM 739 N N . THR A 1 97 ? -14.066 -4.661 20.922 1.00 70.12 97 THR A N 1
ATOM 740 C CA . THR A 1 97 ? -13.065 -3.590 21.100 1.00 70.12 97 THR A CA 1
ATOM 741 C C . THR A 1 97 ? -12.034 -3.846 22.201 1.00 70.12 97 THR A C 1
ATOM 743 O O . THR A 1 97 ? -11.020 -3.149 22.256 1.00 70.12 97 THR A O 1
ATOM 746 N N . ALA A 1 98 ? -12.270 -4.822 23.081 1.00 65.56 98 ALA A N 1
ATOM 747 C CA . ALA A 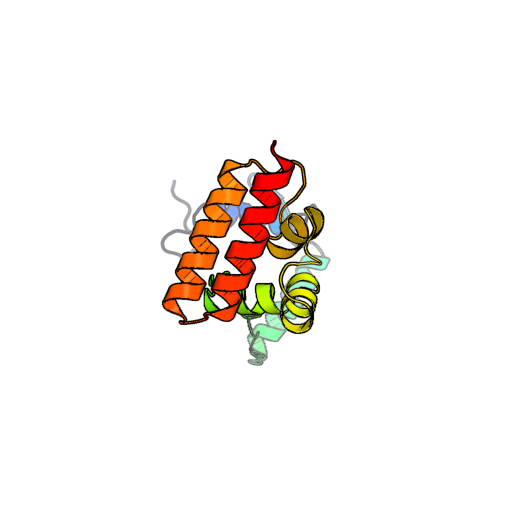1 98 ? -11.518 -5.005 24.324 1.00 65.56 98 ALA A CA 1
ATOM 748 C C . ALA A 1 98 ? -10.055 -5.448 24.128 1.00 65.56 98 ALA A C 1
ATOM 750 O O . ALA A 1 98 ? -9.274 -5.410 25.077 1.00 65.56 98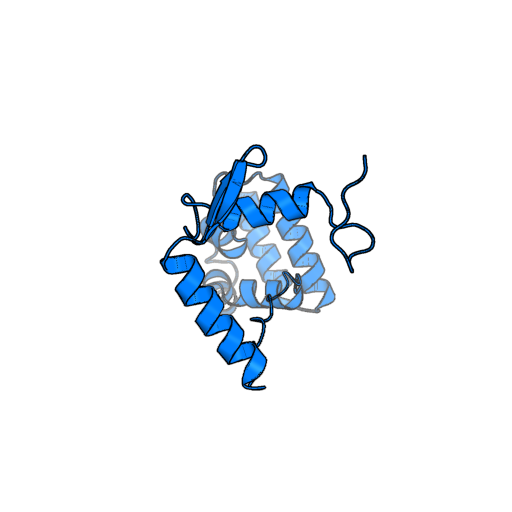 ALA A O 1
ATOM 751 N N . ARG A 1 99 ? -9.672 -5.869 22.916 1.00 76.88 99 ARG A N 1
ATOM 752 C CA . ARG A 1 99 ? -8.338 -6.414 22.607 1.00 76.88 99 ARG A CA 1
ATOM 753 C C . ARG A 1 99 ? -7.506 -5.568 21.643 1.00 76.88 99 ARG A C 1
ATOM 755 O O . ARG A 1 99 ? -6.454 -6.033 21.211 1.00 76.88 99 ARG A O 1
ATOM 762 N N . LEU A 1 100 ? -7.962 -4.365 21.299 1.00 88.38 100 LEU A N 1
ATOM 763 C CA . LEU A 1 100 ? -7.230 -3.486 20.390 1.00 88.38 100 LEU A CA 1
ATOM 764 C C . LEU A 1 100 ? -6.202 -2.644 21.148 1.00 88.38 100 LEU A C 1
ATOM 766 O O . LEU A 1 100 ? -6.502 -2.021 22.165 1.00 88.38 100 LEU A O 1
ATOM 770 N N . SER A 1 101 ? -4.989 -2.620 20.619 1.00 90.38 101 SER A N 1
ATOM 771 C CA . SER A 1 101 ? -3.839 -1.879 21.122 1.00 90.38 101 SER A CA 1
ATOM 772 C C . SER A 1 101 ? -3.437 -0.757 20.162 1.00 90.38 101 SER A C 1
ATOM 774 O O . SER A 1 101 ? -3.950 -0.634 19.051 1.00 90.38 101 SER A O 1
ATOM 776 N N . ILE A 1 102 ? -2.480 0.076 20.576 1.00 90.25 102 ILE A N 1
ATOM 777 C CA . ILE A 1 102 ? -1.926 1.112 19.696 1.00 90.25 102 ILE A CA 1
ATOM 778 C C . ILE A 1 102 ? -1.112 0.514 18.540 1.00 90.25 102 ILE A C 1
ATOM 780 O O . ILE A 1 102 ? -1.085 1.089 17.458 1.00 90.25 102 ILE A O 1
ATOM 784 N N . ASP A 1 103 ? -0.480 -0.646 18.740 1.00 91.12 103 ASP A N 1
ATOM 785 C CA . ASP A 1 103 ? 0.272 -1.315 17.676 1.00 91.12 103 ASP A CA 1
ATOM 786 C C . ASP A 1 103 ? -0.671 -1.866 16.591 1.00 91.12 103 ASP A C 1
ATOM 788 O O . ASP A 1 103 ? -0.321 -1.857 15.412 1.00 91.12 103 ASP A O 1
ATOM 792 N N . ASP A 1 104 ? -1.910 -2.208 16.961 1.00 91.88 104 ASP A N 1
ATOM 793 C CA . ASP A 1 104 ? -2.956 -2.605 16.011 1.00 91.88 104 ASP A CA 1
ATOM 794 C C . ASP A 1 104 ? -3.359 -1.457 15.081 1.00 91.88 104 ASP A C 1
ATOM 796 O O . ASP A 1 104 ? -3.646 -1.687 13.910 1.00 91.88 104 ASP A O 1
ATOM 800 N N . VAL A 1 105 ? -3.317 -0.210 15.564 1.00 91.88 105 VAL A N 1
ATOM 801 C CA . VAL A 1 105 ? -3.539 0.978 14.725 1.00 91.88 105 VAL A CA 1
ATOM 802 C C . VAL A 1 105 ? -2.439 1.101 13.674 1.00 91.88 105 VAL A C 1
ATOM 804 O O . VAL A 1 105 ? -2.725 1.350 12.505 1.00 91.88 105 VAL A O 1
ATOM 807 N N . TRP A 1 106 ? -1.181 0.911 14.071 1.00 92.81 106 TRP A N 1
ATOM 808 C CA . TRP A 1 106 ? -0.038 0.994 13.159 1.00 92.81 106 TRP A CA 1
ATOM 809 C C . TRP A 1 106 ? -0.096 -0.075 12.086 1.00 92.81 106 TRP A C 1
ATOM 811 O O . TRP A 1 106 ? 0.000 0.240 10.901 1.00 92.81 106 TRP A O 1
ATOM 821 N N . HIS A 1 107 ? -0.336 -1.314 12.498 1.00 91.25 107 HIS A N 1
ATOM 822 C CA . HIS A 1 107 ? -0.412 -2.431 11.577 1.00 91.25 107 HIS A CA 1
ATOM 823 C C . HIS A 1 107 ? -1.608 -2.300 10.623 1.00 91.25 107 HIS A C 1
ATOM 825 O O . HIS A 1 107 ? -1.437 -2.407 9.412 1.00 91.25 107 HIS A O 1
ATOM 831 N N . ALA A 1 108 ? -2.801 -1.984 11.141 1.00 92.19 108 ALA A N 1
ATOM 832 C CA . ALA A 1 108 ? -4.013 -1.902 10.327 1.00 92.19 108 ALA A CA 1
ATOM 833 C C . ALA A 1 108 ? -4.006 -0.742 9.321 1.00 92.19 108 ALA A C 1
ATOM 835 O O . ALA A 1 108 ? -4.616 -0.842 8.260 1.00 92.19 108 ALA A O 1
ATOM 836 N N . LEU A 1 109 ? -3.316 0.358 9.632 1.00 92.56 109 LEU A N 1
ATOM 837 C CA . LEU A 1 109 ? -3.219 1.511 8.734 1.00 92.56 109 LEU A CA 1
ATOM 838 C C . LEU A 1 109 ? -1.986 1.480 7.821 1.00 92.56 109 LEU A C 1
ATOM 840 O O . LEU A 1 109 ? -1.832 2.397 7.014 1.00 92.56 109 LEU A O 1
ATOM 844 N N . GLY A 1 110 ? -1.106 0.481 7.956 1.00 90.56 110 GLY A N 1
ATOM 845 C CA . GLY A 1 110 ? 0.188 0.459 7.264 1.00 90.56 110 GLY A CA 1
ATOM 846 C C . GLY A 1 110 ? 1.085 1.640 7.657 1.00 90.56 110 GLY A C 1
ATOM 847 O O . GLY A 1 110 ? 1.811 2.179 6.823 1.00 90.56 110 GLY A O 1
ATOM 848 N N . ALA A 1 111 ? 0.987 2.088 8.910 1.00 92.31 111 ALA A N 1
ATOM 849 C CA . ALA A 1 111 ? 1.678 3.258 9.440 1.00 92.31 111 ALA A CA 1
ATOM 850 C C . ALA A 1 111 ? 2.804 2.869 10.410 1.00 92.31 111 ALA A C 1
ATOM 852 O O . ALA A 1 111 ? 2.868 1.755 10.925 1.00 92.31 111 ALA A O 1
ATOM 853 N N . PHE A 1 112 ? 3.685 3.825 10.703 1.00 92.62 112 PHE A N 1
ATOM 854 C CA . PHE A 1 112 ? 4.782 3.669 11.654 1.00 92.62 112 PHE A CA 1
ATOM 855 C C . PHE A 1 112 ? 4.606 4.610 12.849 1.00 92.62 112 PHE A C 1
ATOM 857 O O . PHE A 1 112 ? 3.904 5.616 12.780 1.00 92.62 112 PHE A O 1
ATOM 864 N N . ARG A 1 113 ? 5.322 4.340 13.947 1.00 90.38 113 ARG A N 1
ATOM 865 C CA . ARG A 1 113 ? 5.274 5.165 15.173 1.00 90.38 113 ARG A CA 1
ATOM 866 C C . ARG A 1 113 ? 5.672 6.631 14.961 1.00 90.38 113 ARG A C 1
ATOM 868 O O . ARG A 1 113 ? 5.300 7.482 15.760 1.00 90.38 113 ARG A O 1
ATOM 875 N N . TYR A 1 114 ? 6.446 6.911 13.916 1.00 91.31 114 TYR A N 1
ATOM 876 C CA . TYR A 1 114 ? 6.891 8.253 13.535 1.00 91.31 114 TYR A CA 1
ATOM 877 C C . TYR A 1 114 ? 6.032 8.881 12.426 1.00 91.31 114 TYR A C 1
ATOM 879 O O . TYR A 1 114 ? 6.325 9.993 11.988 1.00 91.31 114 TYR A O 1
ATOM 887 N N . THR A 1 115 ? 4.994 8.190 11.942 1.00 92.38 115 THR A N 1
ATOM 888 C CA . THR A 1 115 ? 4.067 8.755 10.959 1.00 92.38 115 THR A CA 1
ATOM 889 C C . THR A 1 115 ? 3.366 9.980 11.566 1.00 92.38 115 THR A C 1
ATOM 891 O O . THR A 1 115 ? 2.875 9.898 12.696 1.00 92.38 115 THR A O 1
ATOM 894 N N . PRO A 1 116 ? 3.301 11.121 10.849 1.00 93.38 116 PRO A N 1
ATOM 895 C CA . PRO A 1 116 ? 2.614 12.315 11.332 1.00 93.38 116 PRO A CA 1
ATOM 896 C C . PRO A 1 116 ? 1.155 12.038 11.705 1.00 93.38 116 PRO A C 1
ATOM 898 O O . PRO A 1 116 ? 0.455 11.281 11.027 1.00 93.38 116 PRO A O 1
ATOM 901 N N . LYS A 1 117 ? 0.674 12.679 12.774 1.00 91.88 117 LYS A N 1
ATOM 902 C CA . LYS A 1 117 ? -0.681 12.452 13.309 1.00 91.88 117 LYS A CA 1
ATOM 903 C C . LYS A 1 117 ? -1.755 12.843 12.300 1.00 91.88 117 LYS A C 1
ATOM 905 O O . LYS A 1 117 ? -2.811 12.219 12.238 1.00 91.88 117 LYS A O 1
ATOM 910 N N . GLU A 1 118 ? -1.473 13.870 11.518 1.00 92.88 118 GLU A N 1
ATOM 911 C CA . GLU A 1 118 ? -2.315 14.403 10.457 1.00 92.88 118 GLU A CA 1
ATOM 912 C C . GLU A 1 118 ? -2.524 13.342 9.373 1.00 92.88 118 GLU A C 1
ATOM 914 O O . GLU A 1 118 ? -3.666 13.029 9.052 1.00 92.88 118 GLU A O 1
ATOM 919 N N . ALA A 1 119 ? -1.449 12.683 8.930 1.00 92.75 119 ALA A N 1
ATOM 920 C CA . ALA A 1 119 ? -1.521 11.608 7.940 1.00 92.75 119 ALA A CA 1
ATOM 921 C C . ALA A 1 119 ? -2.339 10.405 8.446 1.00 92.75 119 ALA A C 1
ATOM 923 O O . ALA A 1 119 ? -3.131 9.826 7.705 1.00 92.75 119 ALA A O 1
ATOM 924 N N . ILE A 1 120 ? -2.212 10.054 9.731 1.00 94.31 120 ILE A N 1
ATOM 925 C CA . ILE A 1 120 ? -3.022 8.993 10.356 1.00 94.31 120 ILE A CA 1
ATOM 926 C C . ILE A 1 120 ? -4.510 9.379 10.372 1.00 94.31 120 ILE A C 1
ATOM 928 O O . ILE A 1 120 ? -5.373 8.562 10.047 1.00 94.31 120 ILE A O 1
ATOM 932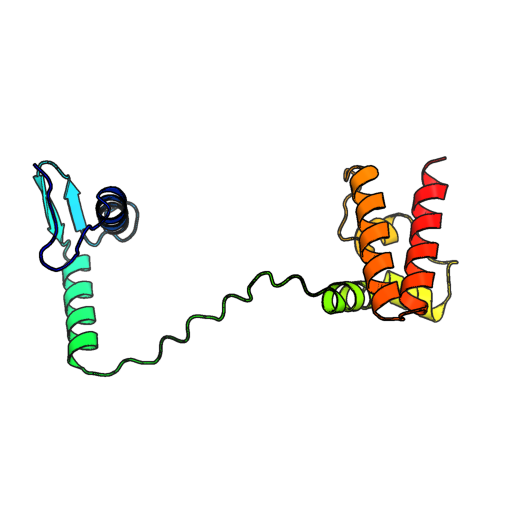 N N . ARG A 1 121 ? -4.831 10.633 10.715 1.00 94.38 121 ARG A N 1
ATOM 933 C CA . ARG A 1 121 ? -6.212 11.145 10.708 1.00 94.38 121 ARG A CA 1
ATOM 934 C C . ARG A 1 121 ? -6.810 11.154 9.305 1.00 94.38 121 ARG A C 1
ATOM 936 O O . ARG A 1 121 ? -7.938 10.697 9.134 1.00 94.38 121 ARG A O 1
ATOM 943 N N . GLU A 1 122 ? -6.063 11.630 8.314 1.00 93.31 122 GLU A N 1
ATOM 944 C CA . GLU A 1 122 ? -6.474 11.611 6.907 1.00 93.31 122 GLU A CA 1
ATOM 945 C C . GLU A 1 122 ? -6.729 10.183 6.422 1.00 93.31 122 GLU A C 1
ATOM 947 O O . GLU A 1 122 ? -7.741 9.921 5.769 1.00 93.31 122 GLU A O 1
ATOM 952 N N . ARG A 1 123 ? -5.876 9.231 6.819 1.00 94.19 123 ARG A N 1
ATOM 953 C CA . ARG A 1 123 ? -6.061 7.817 6.489 1.00 94.19 123 ARG A CA 1
ATOM 954 C C . ARG A 1 123 ? -7.354 7.249 7.075 1.00 94.19 123 ARG A C 1
ATOM 956 O O . ARG A 1 123 ? -8.087 6.578 6.354 1.00 94.19 123 ARG A O 1
ATOM 963 N N . PHE A 1 124 ? -7.682 7.560 8.332 1.00 95.44 124 PHE A N 1
ATOM 964 C CA . PHE A 1 124 ? -8.970 7.176 8.924 1.00 95.44 124 PHE A CA 1
ATOM 965 C C . PHE A 1 124 ? -10.163 7.772 8.170 1.00 95.44 124 PHE A C 1
ATOM 967 O O . PHE A 1 124 ? -11.147 7.071 7.947 1.00 95.44 124 PHE A O 1
ATOM 974 N N . VAL A 1 125 ? -10.096 9.051 7.785 1.00 94.69 125 VAL A N 1
ATOM 975 C CA . VAL A 1 125 ? -11.166 9.707 7.013 1.00 94.69 125 VAL A CA 1
ATOM 976 C C . VAL A 1 125 ? -11.349 9.022 5.660 1.00 94.69 125 VAL A C 1
ATOM 978 O O . VAL A 1 125 ? -12.479 8.713 5.285 1.00 94.69 125 VAL A O 1
ATOM 981 N N . SER A 1 126 ? -10.246 8.729 4.970 1.00 92.75 126 SER A N 1
ATOM 982 C CA . SER A 1 126 ? -10.259 8.030 3.686 1.00 92.75 126 SER A CA 1
ATOM 983 C C . SER A 1 126 ? -10.900 6.642 3.803 1.00 92.75 126 SER A C 1
ATOM 985 O O . SER A 1 126 ? -11.914 6.383 3.157 1.00 92.75 126 SER A O 1
ATOM 987 N N . LEU A 1 127 ? -10.403 5.784 4.702 1.00 94.31 127 LEU A N 1
ATOM 988 C CA . LEU A 1 127 ? -10.932 4.424 4.880 1.00 94.31 127 LEU A CA 1
ATOM 989 C C . LEU A 1 127 ? -12.400 4.413 5.322 1.00 94.31 127 LEU A C 1
ATOM 991 O O . LEU A 1 127 ? -13.170 3.573 4.867 1.00 94.31 127 LEU A O 1
ATOM 995 N N . LYS A 1 128 ? -12.824 5.369 6.156 1.00 95.19 128 LYS A N 1
ATOM 996 C CA . LYS A 1 128 ? -14.238 5.504 6.531 1.00 95.19 128 LYS A CA 1
ATOM 997 C C . LYS A 1 128 ? -15.120 5.915 5.365 1.00 95.19 128 LYS A C 1
ATOM 999 O O . LYS A 1 128 ? -16.219 5.391 5.244 1.00 95.19 128 LYS A O 1
ATOM 1004 N N . SER A 1 129 ? -14.658 6.841 4.528 1.00 92.62 129 SER A N 1
ATOM 1005 C CA . SER A 1 129 ? -15.385 7.248 3.323 1.00 92.62 129 SER A CA 1
ATOM 1006 C C . SER A 1 129 ? -15.604 6.050 2.397 1.00 92.62 129 SER A C 1
ATOM 1008 O O . SER A 1 129 ? -16.720 5.804 1.945 1.00 92.62 129 SER A O 1
ATOM 1010 N N . ILE A 1 130 ? -14.556 5.245 2.201 1.00 92.56 130 ILE A N 1
ATOM 1011 C CA . ILE A 1 130 ? -14.609 4.024 1.396 1.00 92.56 130 ILE A CA 1
ATOM 1012 C C . ILE A 1 130 ? -15.569 2.995 2.013 1.00 92.56 130 ILE A C 1
ATOM 1014 O O . ILE A 1 130 ? -16.457 2.500 1.323 1.00 92.56 130 ILE A O 1
ATOM 1018 N N . ALA A 1 131 ? -15.442 2.704 3.312 1.00 93.75 131 ALA A N 1
ATOM 1019 C CA . ALA A 1 131 ? -16.312 1.752 4.007 1.00 93.75 131 ALA A CA 1
ATOM 1020 C C . ALA A 1 131 ? -17.786 2.194 3.992 1.00 93.75 131 ALA A C 1
ATOM 1022 O O . ALA A 1 131 ? -18.677 1.375 3.777 1.00 93.75 131 ALA A O 1
ATOM 1023 N N . ALA A 1 132 ? -18.050 3.494 4.158 1.00 93.12 132 ALA A N 1
ATOM 1024 C CA . ALA A 1 132 ? -19.394 4.057 4.075 1.00 93.12 132 ALA A CA 1
ATOM 1025 C C . ALA A 1 132 ? -19.980 3.942 2.663 1.00 93.12 132 ALA A C 1
ATOM 1027 O O . ALA A 1 132 ? -21.136 3.549 2.520 1.00 93.12 132 ALA A O 1
ATOM 1028 N N . ALA A 1 133 ? -19.188 4.227 1.625 1.00 89.62 133 ALA A N 1
ATOM 1029 C CA . ALA A 1 133 ? -19.606 4.054 0.235 1.00 89.62 133 ALA A CA 1
ATOM 1030 C C . ALA A 1 133 ? -19.898 2.582 -0.109 1.00 89.62 133 ALA A C 1
ATOM 1032 O O . ALA A 1 133 ? -20.802 2.306 -0.894 1.00 89.62 133 ALA A O 1
ATOM 1033 N N . ALA A 1 134 ? -19.171 1.646 0.508 1.00 90.62 134 ALA A N 1
ATOM 1034 C CA . ALA A 1 134 ? -19.391 0.208 0.369 1.00 90.62 134 ALA A CA 1
ATOM 1035 C C . ALA A 1 134 ? -20.544 -0.338 1.241 1.00 90.62 134 ALA A C 1
ATOM 1037 O O . ALA A 1 134 ? -20.923 -1.495 1.079 1.00 90.62 134 ALA A O 1
ATOM 1038 N N . GLY A 1 135 ? -21.102 0.458 2.164 1.00 91.81 135 GLY A N 1
ATOM 1039 C CA . GLY A 1 135 ? -22.121 0.005 3.120 1.00 91.81 135 GLY A CA 1
ATOM 1040 C C . GLY A 1 135 ? -21.597 -0.974 4.180 1.00 91.81 135 GLY A C 1
ATOM 1041 O O . GLY A 1 135 ? -22.377 -1.718 4.770 1.00 91.81 135 GLY A O 1
ATOM 1042 N N . ASP A 1 136 ? -20.286 -0.991 4.427 1.00 93.25 136 ASP A N 1
ATOM 1043 C CA . ASP A 1 136 ? -19.621 -1.961 5.297 1.00 93.25 136 ASP A CA 1
ATOM 1044 C C . ASP A 1 136 ? -19.629 -1.492 6.760 1.00 93.25 136 ASP A C 1
ATOM 1046 O O . ASP A 1 136 ? -18.711 -0.818 7.244 1.00 93.25 136 ASP A O 1
ATOM 1050 N N . THR A 1 137 ? -20.708 -1.819 7.473 1.00 93.81 137 THR A N 1
ATOM 1051 C CA . THR A 1 137 ? -20.924 -1.385 8.862 1.00 93.81 137 THR A CA 1
ATOM 1052 C C . THR A 1 137 ? -19.872 -1.926 9.825 1.00 93.81 137 THR A C 1
ATOM 1054 O O . THR A 1 137 ? -19.502 -1.236 10.777 1.00 93.81 137 THR A O 1
ATOM 1057 N N . ASP A 1 138 ? -19.349 -3.121 9.560 1.00 93.12 138 ASP A N 1
ATOM 1058 C CA . ASP A 1 138 ? -18.360 -3.768 10.421 1.00 93.12 138 ASP A CA 1
ATOM 1059 C C . ASP A 1 138 ? -16.993 -3.100 10.276 1.00 93.12 138 ASP A C 1
ATOM 1061 O O . ASP A 1 138 ? -16.322 -2.821 11.272 1.00 93.12 138 ASP A O 1
ATOM 1065 N N . ALA A 1 139 ? -16.592 -2.772 9.042 1.00 93.56 139 ALA A N 1
ATOM 1066 C CA . ALA A 1 139 ? -15.384 -1.990 8.795 1.00 93.56 139 ALA A CA 1
ATOM 1067 C C . ALA A 1 139 ? -15.472 -0.593 9.432 1.00 93.56 139 ALA A C 1
ATOM 1069 O O . ALA A 1 139 ? -14.501 -0.125 10.029 1.00 93.56 139 ALA A O 1
ATOM 1070 N N . LEU A 1 140 ? -16.639 0.060 9.373 1.00 95.44 140 LEU A N 1
ATOM 1071 C CA . LEU A 1 140 ? -16.860 1.344 10.045 1.00 95.44 140 LEU A CA 1
ATOM 1072 C C . LEU A 1 140 ? -16.702 1.231 11.568 1.00 95.44 140 LEU A C 1
ATOM 1074 O O . LEU A 1 140 ? -15.964 2.022 12.162 1.00 95.44 140 LEU A O 1
ATOM 1078 N N . ALA A 1 141 ? -17.331 0.228 12.187 1.00 94.19 141 ALA A N 1
ATOM 1079 C CA . ALA A 1 141 ? -17.240 -0.010 13.626 1.00 94.19 141 ALA A CA 1
ATOM 1080 C C . ALA A 1 141 ? -15.799 -0.310 14.072 1.00 94.19 141 ALA A C 1
ATOM 1082 O O . ALA A 1 141 ? -15.338 0.208 15.095 1.00 94.19 141 ALA A O 1
ATOM 1083 N N . PHE A 1 142 ? -15.063 -1.088 13.277 1.00 95.25 142 PHE A N 1
ATOM 1084 C CA . PHE A 1 142 ? -13.652 -1.372 13.518 1.00 95.25 142 PHE A CA 1
ATOM 1085 C C . PHE A 1 142 ? -12.783 -0.111 13.440 1.00 95.25 142 PHE A C 1
ATOM 1087 O O . PHE A 1 142 ? -11.999 0.167 14.351 1.00 95.25 142 PHE A O 1
ATOM 1094 N N . LEU A 1 143 ? -12.950 0.699 12.390 1.00 95.50 143 LEU A N 1
ATOM 1095 C CA . LEU A 1 143 ? -12.213 1.954 12.219 1.00 95.50 143 LEU A CA 1
ATOM 1096 C C . LEU A 1 143 ? -12.511 2.949 13.349 1.00 95.50 143 LEU A C 1
ATOM 1098 O O . LEU A 1 143 ? -11.615 3.668 13.794 1.00 95.50 143 LEU A O 1
ATOM 1102 N N . ASP A 1 144 ? -13.747 2.982 13.850 1.00 94.50 144 ASP A N 1
ATOM 1103 C CA . ASP A 1 144 ? -14.112 3.761 15.035 1.00 94.50 144 ASP A CA 1
ATOM 1104 C C . ASP A 1 144 ? -13.421 3.267 16.307 1.00 94.50 144 ASP A C 1
ATOM 1106 O O . ASP A 1 144 ? -12.954 4.076 17.117 1.00 94.50 144 ASP A O 1
ATOM 1110 N N . ALA A 1 145 ? -13.318 1.951 16.486 1.00 93.44 145 ALA A N 1
ATOM 1111 C CA . ALA A 1 145 ? -12.618 1.361 17.616 1.00 93.44 145 ALA A CA 1
ATOM 1112 C C . ALA A 1 145 ? -11.113 1.676 17.588 1.00 93.44 145 ALA A C 1
ATOM 1114 O O . ALA A 1 145 ? -10.565 2.136 18.593 1.00 93.44 145 ALA A O 1
ATOM 1115 N N . LEU A 1 146 ? -10.463 1.513 16.431 1.00 93.88 146 LEU A N 1
ATOM 1116 C CA . LEU A 1 146 ? -9.053 1.862 16.238 1.00 93.88 146 LEU A CA 1
ATOM 1117 C C . LEU A 1 146 ? -8.794 3.350 16.486 1.00 93.88 146 LEU A C 1
ATOM 1119 O O . LEU A 1 146 ? -7.831 3.714 17.164 1.00 93.88 146 LEU A O 1
ATOM 1123 N N . ARG A 1 147 ? -9.676 4.226 15.993 1.00 93.88 147 ARG A N 1
ATOM 1124 C CA . ARG A 1 147 ? -9.555 5.669 16.217 1.00 93.88 147 ARG A CA 1
ATOM 1125 C C . ARG A 1 147 ? -9.603 6.018 17.706 1.00 93.88 147 ARG A C 1
ATOM 1127 O O . ARG A 1 147 ? -8.794 6.823 18.162 1.00 93.88 147 ARG A O 1
ATOM 1134 N N . LYS A 1 148 ? -10.507 5.400 18.474 1.00 91.81 148 LYS A N 1
ATOM 1135 C CA . LYS A 1 148 ? -10.579 5.601 19.932 1.00 91.81 148 LYS A CA 1
ATOM 1136 C C . LYS A 1 148 ? -9.279 5.189 20.621 1.00 91.81 148 LYS A C 1
ATOM 1138 O O . LYS A 1 148 ? -8.803 5.931 21.476 1.00 91.81 148 LYS A O 1
ATOM 1143 N N . GLN A 1 149 ? -8.680 4.063 20.225 1.00 90.31 149 GLN A N 1
ATOM 1144 C CA . GLN A 1 149 ? -7.384 3.628 20.765 1.00 90.31 149 GLN A CA 1
ATOM 1145 C C . GLN A 1 149 ? -6.262 4.620 20.443 1.00 90.31 149 GLN A C 1
ATOM 1147 O O . GLN A 1 149 ? -5.460 4.962 21.317 1.00 90.31 149 GLN A O 1
ATOM 1152 N N . PHE A 1 150 ? -6.239 5.137 19.213 1.00 91.19 150 PHE A N 1
ATOM 1153 C CA . PHE A 1 150 ? -5.275 6.152 18.801 1.00 91.19 150 PHE A CA 1
ATOM 1154 C C . PHE A 1 150 ? -5.405 7.446 19.615 1.00 91.19 150 PHE A C 1
ATOM 1156 O O . PHE A 1 150 ? -4.396 8.004 20.032 1.00 91.19 150 PHE A O 1
ATOM 1163 N N . GLU A 1 151 ? -6.626 7.913 19.885 1.00 89.12 151 GLU A N 1
ATOM 1164 C CA . GLU A 1 151 ? -6.874 9.156 20.630 1.00 89.12 151 GLU A CA 1
ATOM 1165 C C . GLU A 1 151 ? -6.680 9.007 22.154 1.00 89.12 151 GLU A C 1
ATOM 1167 O O . GLU A 1 151 ? -6.247 9.956 22.806 1.00 89.12 151 GLU A O 1
ATOM 1172 N N . GLN A 1 152 ? -6.953 7.833 22.737 1.00 83.19 152 GLN A N 1
ATOM 1173 C CA . GLN A 1 152 ? -6.801 7.594 24.181 1.00 83.19 152 GLN A CA 1
ATOM 1174 C C . GLN A 1 152 ? -5.340 7.580 24.638 1.00 83.19 152 GLN A C 1
ATOM 1176 O O . GLN A 1 152 ? -5.026 8.144 25.680 1.00 83.19 152 GLN A O 1
ATOM 1181 N N . LYS A 1 153 ? -4.438 6.982 23.854 1.00 67.62 153 LYS A N 1
ATOM 1182 C CA . LYS A 1 153 ? -2.995 6.904 24.162 1.00 67.62 153 LYS A CA 1
ATOM 1183 C C . LYS A 1 153 ? -2.223 8.202 23.877 1.00 67.62 153 LYS A C 1
ATOM 1185 O O . LYS A 1 153 ? -1.006 8.230 24.026 1.00 67.62 153 LYS A O 1
ATOM 1190 N N . GLN A 1 154 ? -2.916 9.249 23.423 1.00 58.50 154 GLN A N 1
ATOM 1191 C CA . GLN A 1 154 ? -2.359 10.584 23.166 1.00 58.50 154 GLN A CA 1
ATOM 1192 C C . GLN A 1 154 ? -2.560 11.550 24.345 1.00 58.50 154 GLN A C 1
ATOM 1194 O O . GLN A 1 154 ? -2.032 12.662 24.292 1.00 58.50 154 GLN A O 1
ATOM 1199 N N . LYS A 1 155 ? -3.340 11.154 25.358 1.00 48.69 155 LYS A N 1
ATOM 1200 C CA . LYS A 1 155 ? -3.459 11.847 26.647 1.00 48.69 155 LYS A CA 1
ATOM 1201 C C . LYS A 1 155 ? -2.465 11.266 27.641 1.00 48.69 155 LYS A C 1
ATOM 1203 O O . LYS A 1 155 ? -1.934 12.075 28.427 1.00 48.69 155 LYS A O 1
#

Sequence (155 aa):
MKFALRGYDHPDSNRVNRALLQLGPKYRNWAVGSTGTGFSLTPLGEAILREAGQRVAGGAREPFAKPESAGYTWDPAGEISDLKKTEAYERFSDAGTARLSIDDVWHALGAFRYTPKEAIRERFVSLKSIAAAAGDTDALAFLDALRKQFEQKQK

Foldseek 3Di:
DQDADPPDPHDDPVNVVVVVVCCPPVHVVQWDDDPVGDIDGDPSVVVVVVVVVCCVVVPPPPPPPPPPPPPPPPDLVVLLVLLCPDPLLVCCVVPNLPPDALVSLCRSQVHDPPPDPVVSVVSLVSNCVSCVVVVPVSSNSSSVSNVVNVVVVVD

Secondary structure (DSSP, 8-state):
-----TT-S---HHHHHHHHHHHSTTTT-SEEEETTTEEEE-HHHHHHHHHHHHHHHT-----------------HHHHHHHHHTSHHHHHHHHHGGGG--HHHHHHHHT--TTS-HHHHHHHHHHHHHHHHHTT-HHHHHHHHHHHHHHHHTT-

Radius of gyration: 28.03 Å; chains: 1; bounding box: 56×38×69 Å

pLDDT: mean 81.56, std 15.56, range [37.09, 95.5]